Protein AF-A0A7M1UQ41-F1 (afdb_monomer_lite)

Sequence (170 aa):
MLKSFLLLLSYISIMINSFELYSALIFSSIIIMLAGKAYKIFLESIGVYGPPALLIYLVNLAFNTISSRTFDLLLYGYTVFIGMVMIVSTTPRKQFLRVLEKIRLDVVFFMTLSILEEFDEMVNSKKARGWDAGLNILKYYVIIVDAIKLSIVRLKNVEESLLARGVEKF

Radius of gyration: 21.87 Å; chains: 1; bounding box: 41×45×54 Å

Organism: NCBI:txid3402707

Secondary structure (DSSP, 8-state):
-HHHHHHHHHHHHHHH--HHHHHHHHHHHHHHHHHTT-HHHHHHHHHHHHHHHHHHHHHHHHTT---HHHHHHHHHHHHHHHHHHHHHHHS-HHHHHHHHHTTT-HHHHHHHHHHHHHHHHHHHHHHHTT---TT-HHHHHHHHHHHHHHHHHHHHHHHHHHHHTT----

Foldseek 3Di:
DVLVVLVVLLVVCVVVLDPVSLVVLVVVLCVCCVVVVVVVLVVVLCVVLVVVLVVQVVVCVVVVVDDPSSVSVSSNVSSVSSNVSCCVVVDDPVRVLVVCVVVVCNVVVVLVVVLVVVLVVVVVVCVVVVDDCPPPVVSVVVSVVVSVVSSVVSVVVVVVVCVVVVNDDD

pLDDT: mean 74.01, std 10.27, range [41.66, 88.06]

Structure (mmCIF, N/CA/C/O backbone):
data_AF-A0A7M1UQ41-F1
#
_entry.id   AF-A0A7M1UQ41-F1
#
loop_
_atom_site.group_PDB
_atom_site.id
_atom_site.type_symbol
_atom_site.label_atom_id
_atom_site.label_alt_id
_atom_site.label_comp_id
_atom_site.label_asym_id
_atom_site.label_entity_id
_atom_site.label_seq_id
_atom_site.pdbx_PDB_ins_code
_atom_site.Cartn_x
_atom_site.Cartn_y
_atom_site.Cartn_z
_atom_site.occupancy
_atom_site.B_iso_or_equiv
_atom_site.auth_seq_id
_atom_site.auth_comp_id
_atom_site.auth_asym_id
_atom_site.auth_atom_id
_atom_site.pdbx_PDB_model_num
ATOM 1 N N . MET A 1 1 ? -13.438 -18.593 -13.300 1.00 47.12 1 MET A N 1
ATOM 2 C CA . MET A 1 1 ? -12.537 -19.176 -14.318 1.00 47.12 1 MET A CA 1
ATOM 3 C C . MET A 1 1 ? -11.439 -18.213 -14.755 1.00 47.12 1 MET A C 1
ATOM 5 O O . MET A 1 1 ? -10.290 -18.521 -14.485 1.00 47.12 1 MET A O 1
ATOM 9 N N . LEU A 1 2 ? -11.746 -17.038 -15.325 1.00 43.41 2 LEU A N 1
ATOM 10 C CA . LEU A 1 2 ? -10.725 -16.102 -15.842 1.00 43.41 2 LEU A CA 1
ATOM 11 C C . LEU A 1 2 ? -9.679 -15.658 -14.792 1.00 43.41 2 LEU A C 1
ATOM 13 O O . LEU A 1 2 ? -8.485 -15.663 -15.062 1.00 43.41 2 LEU A O 1
ATOM 17 N N . LYS A 1 3 ? -10.118 -15.355 -13.559 1.00 41.66 3 LYS A N 1
ATOM 18 C CA . LYS A 1 3 ? -9.230 -14.958 -12.445 1.00 41.66 3 LYS A CA 1
ATOM 19 C C . LYS A 1 3 ? -8.237 -16.058 -12.038 1.00 41.66 3 LYS A C 1
ATOM 21 O O . LYS A 1 3 ? -7.073 -15.776 -11.788 1.00 41.66 3 LYS A O 1
ATOM 26 N N . SER A 1 4 ? -8.692 -17.310 -11.994 1.00 44.44 4 SER A N 1
ATOM 27 C CA . SER A 1 4 ? -7.862 -18.471 -11.641 1.00 44.44 4 SER A CA 1
ATOM 28 C C . SER A 1 4 ? -6.841 -18.790 -12.736 1.00 44.44 4 SER A C 1
ATOM 30 O O . SER A 1 4 ? -5.715 -19.163 -12.436 1.00 44.44 4 SER A O 1
ATOM 32 N N . PHE A 1 5 ? -7.223 -18.586 -13.999 1.00 54.91 5 PHE A N 1
ATOM 33 C CA . PHE A 1 5 ? -6.347 -18.757 -15.156 1.00 54.91 5 PHE A CA 1
ATOM 34 C C . PHE A 1 5 ? -5.213 -17.717 -15.186 1.00 54.91 5 PHE A C 1
ATOM 36 O O . PHE A 1 5 ? -4.068 -18.071 -15.441 1.00 54.91 5 PHE A O 1
ATOM 43 N N . LEU A 1 6 ? -5.499 -16.458 -14.831 1.00 54.28 6 LEU A N 1
ATOM 44 C CA . LEU A 1 6 ? -4.484 -15.398 -14.714 1.00 54.28 6 LEU A CA 1
ATOM 45 C C . LEU A 1 6 ? -3.504 -15.637 -13.569 1.00 54.28 6 LEU A C 1
ATOM 47 O O . LEU A 1 6 ? -2.315 -15.399 -13.737 1.00 54.28 6 LEU A O 1
ATOM 51 N N . LEU A 1 7 ? -3.987 -16.136 -12.428 1.00 50.03 7 LEU A N 1
ATOM 52 C CA . LEU A 1 7 ? -3.112 -16.528 -11.322 1.00 50.03 7 LEU A CA 1
ATOM 53 C C . LEU A 1 7 ? -2.155 -17.646 -11.756 1.00 50.03 7 LEU A C 1
ATOM 55 O O . LEU A 1 7 ? -0.959 -17.555 -11.493 1.00 50.03 7 LEU A O 1
ATOM 59 N N . LEU A 1 8 ? -2.654 -18.639 -12.498 1.00 55.09 8 LEU A N 1
ATOM 60 C CA . LEU A 1 8 ? -1.833 -19.720 -13.044 1.00 55.09 8 LEU A CA 1
ATOM 61 C C . LEU A 1 8 ? -0.791 -19.199 -14.051 1.00 55.09 8 LEU A C 1
ATOM 63 O O . LEU A 1 8 ? 0.381 -19.547 -13.956 1.00 55.09 8 LEU A O 1
ATOM 67 N N . LEU A 1 9 ? -1.195 -18.316 -14.970 1.00 56.41 9 LEU A N 1
ATOM 68 C CA . LEU A 1 9 ? -0.297 -17.670 -15.934 1.00 56.41 9 LEU A CA 1
ATOM 69 C C . LEU A 1 9 ? 0.763 -16.804 -15.246 1.00 56.41 9 LEU A C 1
ATOM 71 O O . LEU A 1 9 ? 1.930 -16.868 -15.616 1.00 56.41 9 LEU A O 1
ATOM 75 N N . SER A 1 10 ? 0.386 -16.047 -14.213 1.00 52.12 10 SER A N 1
ATOM 76 C CA . SER A 1 10 ? 1.330 -15.245 -13.428 1.00 52.12 10 SER A CA 1
ATOM 77 C C . SER A 1 10 ? 2.347 -16.116 -12.683 1.00 52.12 10 SER A C 1
ATOM 79 O O . SER A 1 10 ? 3.532 -15.796 -12.681 1.00 52.12 10 SER A O 1
ATOM 81 N N . TYR A 1 11 ? 1.918 -17.263 -12.145 1.00 52.31 11 TYR A N 1
ATOM 82 C CA . TYR A 1 11 ? 2.793 -18.239 -11.493 1.00 52.31 11 TYR A CA 1
ATOM 83 C C . TYR A 1 11 ? 3.774 -18.894 -12.477 1.00 52.31 11 TYR A C 1
ATOM 85 O O . TYR A 1 11 ? 4.963 -19.003 -12.192 1.00 52.31 11 TYR A O 1
ATOM 93 N N . ILE A 1 12 ? 3.300 -19.267 -13.668 1.00 55.38 12 ILE A N 1
ATOM 94 C CA . ILE A 1 12 ? 4.140 -19.827 -14.737 1.00 55.38 12 ILE A CA 1
ATOM 95 C C . ILE A 1 12 ? 5.146 -18.780 -15.242 1.00 55.38 12 ILE A C 1
ATOM 97 O O . ILE A 1 12 ? 6.307 -19.103 -15.484 1.00 55.38 12 ILE A O 1
ATOM 101 N N . SER A 1 13 ? 4.745 -17.510 -15.325 1.00 50.72 13 SER A N 1
ATOM 102 C CA . SER A 1 13 ? 5.629 -16.418 -15.744 1.00 50.72 13 SER A CA 1
ATOM 103 C C . SER A 1 13 ? 6.772 -16.167 -14.759 1.00 50.72 13 SER A C 1
ATOM 105 O O . SER A 1 13 ? 7.891 -15.908 -15.195 1.00 50.72 13 SER A O 1
ATOM 107 N N . ILE A 1 14 ? 6.515 -16.308 -13.451 1.00 52.72 14 ILE A N 1
ATOM 108 C CA . ILE A 1 14 ? 7.545 -16.238 -12.398 1.00 52.72 14 ILE A CA 1
ATOM 109 C C . ILE A 1 14 ? 8.595 -17.348 -12.576 1.00 52.72 14 ILE A C 1
ATOM 111 O O . ILE A 1 14 ? 9.774 -17.124 -12.315 1.00 52.72 14 ILE A O 1
ATOM 115 N N . MET A 1 15 ? 8.183 -18.531 -13.042 1.00 50.53 15 MET A N 1
ATOM 116 C CA . MET A 1 15 ? 9.069 -19.691 -13.209 1.00 50.53 15 MET A CA 1
ATOM 117 C C . MET A 1 15 ? 9.896 -19.644 -14.500 1.00 50.53 15 MET A C 1
ATOM 119 O O . MET A 1 15 ? 11.023 -20.130 -14.515 1.00 50.53 15 MET A O 1
ATOM 123 N N . ILE A 1 16 ? 9.347 -19.081 -15.581 1.00 59.56 16 ILE A N 1
ATOM 124 C CA . ILE A 1 16 ? 9.978 -19.104 -16.913 1.00 59.56 16 ILE A CA 1
ATOM 125 C C . ILE A 1 16 ? 10.841 -17.855 -17.161 1.00 59.56 16 ILE A C 1
ATOM 127 O O . ILE A 1 16 ? 11.775 -17.905 -17.956 1.00 59.56 16 ILE A O 1
ATOM 131 N N . ASN A 1 17 ? 10.581 -16.752 -16.446 1.00 62.25 17 ASN A N 1
ATOM 132 C CA . ASN A 1 17 ? 11.329 -15.494 -16.529 1.00 62.25 17 ASN A CA 1
ATOM 133 C C . ASN A 1 17 ? 11.589 -15.013 -17.972 1.00 62.25 17 ASN A C 1
ATOM 135 O O . ASN A 1 17 ? 12.692 -14.589 -18.312 1.00 62.25 17 ASN A O 1
ATOM 139 N N . SER A 1 18 ? 10.569 -15.112 -18.829 1.00 63.19 18 SER A N 1
ATOM 140 C CA . SER A 1 18 ? 10.651 -14.754 -20.247 1.00 63.19 18 SER A CA 1
ATOM 141 C C . SER A 1 18 ? 9.836 -13.502 -20.564 1.00 63.19 18 SER A C 1
ATOM 143 O O . SER A 1 18 ? 8.638 -13.436 -20.270 1.00 63.19 18 SER A O 1
ATOM 145 N N . PHE A 1 19 ? 10.471 -12.559 -21.256 1.00 61.41 19 PHE A N 1
ATOM 146 C CA . PHE A 1 19 ? 9.901 -11.307 -21.760 1.00 61.41 19 PHE A CA 1
ATOM 147 C C . PHE A 1 19 ? 8.531 -11.460 -22.452 1.00 61.41 19 PHE A C 1
ATOM 149 O O . PHE A 1 19 ? 7.598 -10.688 -22.215 1.00 61.41 19 PHE A O 1
ATOM 156 N N . GLU A 1 20 ? 8.385 -12.479 -23.301 1.00 66.56 20 GLU A N 1
ATOM 157 C CA . GLU A 1 20 ? 7.175 -12.763 -24.093 1.00 66.56 20 GLU A CA 1
ATOM 158 C C . GLU A 1 20 ? 5.957 -13.062 -23.202 1.00 66.56 20 GLU A C 1
ATOM 160 O O . GLU A 1 20 ? 4.824 -12.698 -23.512 1.00 66.56 20 GLU A O 1
ATOM 165 N N . LEU A 1 21 ? 6.196 -13.667 -22.040 1.00 64.88 21 LEU A N 1
ATOM 166 C CA . LEU A 1 21 ? 5.162 -14.059 -21.082 1.00 64.88 21 LEU A CA 1
ATOM 167 C C . LEU A 1 21 ? 4.761 -12.878 -20.186 1.00 64.88 21 LEU A C 1
ATOM 169 O O . LEU A 1 21 ? 3.571 -12.672 -19.939 1.00 64.88 21 LEU A O 1
ATOM 173 N N . TYR A 1 22 ? 5.724 -12.036 -19.787 1.00 64.44 22 TYR A N 1
ATOM 174 C CA . TYR A 1 22 ? 5.437 -10.787 -19.069 1.00 64.44 22 TYR A CA 1
ATOM 175 C C . TYR A 1 22 ? 4.666 -9.791 -19.936 1.00 64.44 22 TYR A C 1
ATOM 177 O O . TYR A 1 22 ? 3.678 -9.211 -19.485 1.00 64.44 22 TYR A O 1
ATOM 185 N N . SER A 1 23 ? 5.059 -9.632 -21.200 1.00 64.06 23 SER A N 1
ATOM 186 C CA . SER A 1 23 ? 4.330 -8.787 -22.150 1.00 64.06 23 SER A CA 1
ATOM 187 C C . SER A 1 23 ? 2.914 -9.315 -22.403 1.00 64.06 23 SER A C 1
ATOM 189 O O . SER A 1 23 ? 1.961 -8.540 -22.312 1.00 64.06 23 SER A O 1
ATOM 191 N N . ALA A 1 24 ? 2.725 -10.626 -22.596 1.00 66.94 24 ALA A N 1
ATOM 192 C CA . ALA A 1 24 ? 1.394 -11.230 -22.714 1.00 66.94 24 ALA A CA 1
ATOM 193 C C . ALA A 1 24 ? 0.515 -11.018 -21.459 1.00 66.94 24 ALA A C 1
ATOM 195 O O . ALA A 1 24 ? -0.693 -10.780 -21.566 1.00 66.94 24 ALA A O 1
ATOM 196 N N . LEU A 1 25 ? 1.100 -11.047 -20.257 1.00 66.62 25 LEU A N 1
ATOM 197 C CA . LEU A 1 25 ? 0.402 -10.738 -19.002 1.00 66.62 25 LEU A CA 1
ATOM 198 C C . LEU A 1 25 ? -0.002 -9.264 -18.896 1.00 66.62 25 LEU A C 1
ATOM 200 O O . LEU A 1 25 ? -1.115 -8.960 -18.464 1.00 66.62 25 LEU A O 1
ATOM 204 N N . ILE A 1 26 ? 0.855 -8.343 -19.332 1.00 68.19 26 ILE A N 1
ATOM 205 C CA . ILE A 1 26 ? 0.527 -6.912 -19.390 1.00 68.19 26 ILE A CA 1
ATOM 206 C C . ILE A 1 26 ? -0.596 -6.664 -20.400 1.00 68.19 26 ILE A C 1
ATOM 208 O O . ILE A 1 26 ? -1.590 -6.023 -20.076 1.00 68.19 26 ILE A O 1
ATOM 212 N N . PHE A 1 27 ? -0.514 -7.235 -21.601 1.00 68.19 27 PHE A N 1
ATOM 213 C CA . PHE A 1 27 ? -1.575 -7.083 -22.597 1.00 68.19 27 PHE A CA 1
ATOM 214 C C . PHE A 1 27 ? -2.903 -7.700 -22.143 1.00 68.19 27 PHE A C 1
ATOM 216 O O . PHE A 1 27 ? -3.953 -7.075 -22.290 1.00 68.19 27 PHE A O 1
ATOM 223 N N . SER A 1 28 ? -2.886 -8.888 -21.534 1.00 67.19 28 SER A N 1
ATOM 224 C CA . SER A 1 28 ? -4.112 -9.510 -21.016 1.00 67.19 28 SER A CA 1
ATOM 225 C C . SER A 1 28 ? -4.717 -8.732 -19.844 1.00 67.19 28 SER A C 1
ATOM 227 O O . SER A 1 28 ? -5.936 -8.552 -19.802 1.00 67.19 28 SER A O 1
ATOM 229 N N . SER A 1 29 ? -3.896 -8.197 -18.935 1.00 64.50 29 SER A N 1
ATOM 230 C CA . SER A 1 29 ? -4.366 -7.317 -17.857 1.00 64.50 29 SER A CA 1
ATOM 231 C C . SER A 1 29 ? -4.962 -6.009 -18.387 1.00 64.50 29 SER A C 1
ATOM 233 O O . SER A 1 29 ? -6.041 -5.624 -17.935 1.00 64.50 29 SER A O 1
ATOM 235 N N . ILE A 1 30 ? -4.353 -5.390 -19.404 1.00 66.44 30 ILE A N 1
ATOM 236 C CA . ILE A 1 30 ? -4.900 -4.218 -20.109 1.00 66.44 30 ILE A CA 1
ATOM 237 C C . ILE A 1 30 ? -6.272 -4.530 -20.714 1.00 66.44 30 ILE A C 1
ATOM 239 O O . ILE A 1 30 ? -7.225 -3.783 -20.493 1.00 66.44 30 ILE A O 1
ATOM 243 N N . ILE A 1 31 ? -6.401 -5.646 -21.438 1.00 67.69 31 ILE A N 1
ATOM 244 C CA . ILE A 1 31 ? -7.659 -6.055 -22.082 1.00 67.69 31 ILE A CA 1
ATOM 245 C C . ILE A 1 31 ? -8.765 -6.253 -21.037 1.00 67.69 31 ILE A C 1
ATOM 247 O O . ILE A 1 31 ? -9.887 -5.780 -21.220 1.00 67.69 31 ILE A O 1
ATOM 251 N N . ILE A 1 32 ? -8.455 -6.897 -19.910 1.00 65.62 32 ILE A N 1
ATOM 252 C CA . ILE A 1 32 ? -9.415 -7.116 -18.820 1.00 65.62 32 ILE A CA 1
ATOM 253 C C . ILE A 1 32 ? -9.806 -5.798 -18.149 1.00 65.62 32 ILE A C 1
ATOM 255 O O . ILE A 1 32 ? -10.976 -5.602 -17.819 1.00 65.62 32 ILE A O 1
ATOM 259 N N . MET A 1 33 ? -8.859 -4.880 -17.959 1.00 65.44 33 MET A N 1
ATOM 260 C CA . MET A 1 33 ? -9.128 -3.575 -17.355 1.00 65.44 33 MET A CA 1
ATOM 261 C C . MET A 1 33 ? -9.974 -2.676 -18.263 1.00 65.44 33 MET A C 1
ATOM 263 O O . MET A 1 33 ? -10.873 -1.992 -17.767 1.00 65.44 33 MET A O 1
ATOM 267 N N . LEU A 1 34 ? -9.742 -2.724 -19.579 1.00 65.00 34 LEU A N 1
ATOM 268 C CA . LEU A 1 34 ? -10.567 -2.055 -20.588 1.00 65.00 34 LEU A CA 1
ATOM 269 C C . LEU A 1 34 ? -11.984 -2.645 -20.631 1.00 65.00 34 LEU A C 1
ATOM 271 O O . LEU A 1 34 ? -12.959 -1.896 -20.599 1.00 65.00 34 LEU A O 1
ATOM 275 N N . ALA A 1 35 ? -12.113 -3.975 -20.611 1.00 64.06 35 ALA A N 1
ATOM 276 C CA . ALA A 1 35 ? -13.408 -4.657 -20.598 1.00 64.06 35 ALA A CA 1
ATOM 277 C C . ALA A 1 35 ? -14.186 -4.453 -19.280 1.00 64.06 35 ALA A C 1
ATOM 279 O O . ALA A 1 35 ? -15.412 -4.370 -19.278 1.00 64.06 35 ALA A O 1
ATOM 280 N N . GLY A 1 36 ? -13.485 -4.351 -18.149 1.00 60.84 36 GLY A N 1
ATOM 281 C CA . GLY A 1 36 ? -14.065 -4.257 -16.807 1.00 60.84 36 GLY A CA 1
ATOM 282 C C . GLY A 1 36 ? -14.385 -2.842 -16.318 1.00 60.84 36 GLY A C 1
ATOM 283 O O . GLY A 1 36 ? -14.667 -2.684 -15.132 1.00 60.84 36 GLY A O 1
ATOM 284 N N . LYS A 1 37 ? -14.299 -1.808 -17.173 1.00 61.19 37 LYS A N 1
ATOM 285 C CA . LYS A 1 37 ? -14.385 -0.380 -16.777 1.00 61.19 37 LYS A CA 1
ATOM 286 C C . LYS A 1 37 ? -13.380 0.018 -15.676 1.00 61.19 37 LYS A C 1
ATOM 288 O O . LYS A 1 37 ? -13.551 1.034 -15.008 1.00 61.19 37 LYS A O 1
ATOM 293 N N . ALA A 1 38 ? -12.303 -0.750 -15.513 1.00 63.94 38 ALA A N 1
ATOM 294 C CA . ALA A 1 38 ? -11.233 -0.527 -14.540 1.00 63.94 38 ALA A CA 1
ATOM 295 C C . ALA A 1 38 ? -10.060 0.276 -15.135 1.00 63.94 38 ALA A C 1
ATOM 297 O O . ALA A 1 38 ? -8.979 0.338 -14.557 1.00 63.94 38 ALA A O 1
ATOM 298 N N . TYR A 1 39 ? -10.275 0.924 -16.282 1.00 68.94 39 TYR A N 1
ATOM 299 C CA . TYR A 1 39 ? -9.284 1.731 -16.996 1.00 68.94 39 TYR A CA 1
ATOM 300 C C . TYR A 1 39 ? -8.621 2.809 -16.124 1.00 68.94 39 TYR A C 1
ATOM 302 O O . TYR A 1 39 ? -7.426 3.062 -16.249 1.00 68.94 39 TYR A O 1
ATOM 310 N N . LYS A 1 40 ? -9.370 3.397 -15.183 1.00 71.06 40 LYS A N 1
ATOM 311 C CA . LYS A 1 40 ? -8.827 4.378 -14.236 1.00 71.06 40 LYS A CA 1
ATOM 312 C C . LYS A 1 40 ? -7.708 3.786 -13.366 1.00 71.06 40 LYS A C 1
ATOM 314 O O . LYS A 1 40 ? -6.692 4.437 -13.172 1.00 71.06 40 LYS A O 1
ATOM 319 N N . ILE A 1 41 ? -7.856 2.531 -12.938 1.00 70.62 41 ILE A N 1
ATOM 320 C CA . ILE A 1 41 ? -6.854 1.805 -12.144 1.00 70.62 41 ILE A CA 1
ATOM 321 C C . ILE A 1 41 ? -5.600 1.536 -12.983 1.00 70.62 41 ILE A C 1
ATOM 323 O O . ILE A 1 41 ? -4.486 1.668 -12.487 1.00 70.62 41 ILE A O 1
ATOM 327 N N . PHE A 1 42 ? -5.766 1.199 -14.266 1.00 72.38 42 PHE A N 1
ATOM 328 C CA . PHE A 1 42 ? -4.639 1.029 -15.184 1.00 72.38 42 PHE A CA 1
ATOM 329 C C . PHE A 1 42 ? -3.841 2.331 -15.341 1.00 72.38 42 PHE A C 1
ATOM 331 O O . PHE A 1 42 ? -2.626 2.338 -15.147 1.00 72.38 42 PHE A O 1
ATOM 338 N N . LEU A 1 43 ? -4.523 3.444 -15.618 1.00 75.69 43 LEU A N 1
ATOM 339 C CA . LEU A 1 43 ? -3.879 4.752 -15.754 1.00 75.69 43 LEU A CA 1
ATOM 340 C C . LEU A 1 43 ? -3.180 5.202 -14.469 1.00 75.69 43 LEU A C 1
ATOM 342 O O . LEU A 1 43 ? -2.032 5.638 -14.520 1.00 75.69 43 LEU A O 1
ATOM 346 N N . GLU A 1 44 ? -3.840 5.064 -13.318 1.00 77.12 44 GLU A N 1
ATOM 347 C CA . GLU A 1 44 ?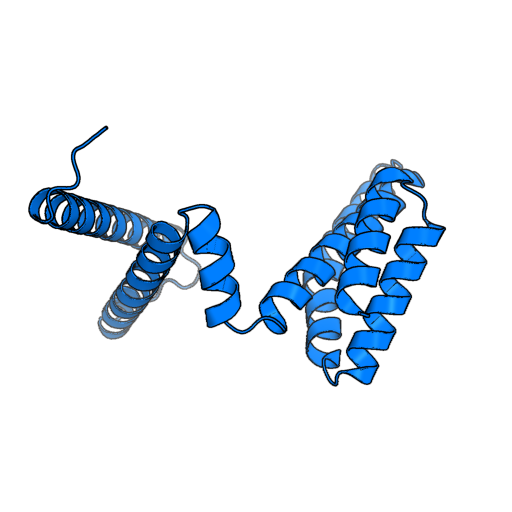 -3.238 5.379 -12.019 1.00 77.12 44 GLU A CA 1
ATOM 348 C C . GLU A 1 44 ? -2.022 4.483 -11.742 1.00 77.12 44 GLU A C 1
ATOM 350 O O . GLU A 1 44 ? -1.003 4.968 -11.255 1.00 77.12 44 GLU A O 1
ATOM 355 N N . SER A 1 45 ? -2.065 3.205 -12.139 1.00 77.50 45 SER A N 1
ATOM 356 C CA . SER A 1 45 ? -0.924 2.298 -11.979 1.00 77.50 45 SER A CA 1
ATOM 357 C C . SER A 1 45 ? 0.299 2.735 -12.792 1.00 77.50 45 SER A C 1
ATOM 359 O O . SER A 1 45 ? 1.417 2.669 -12.284 1.00 77.50 45 SER A O 1
ATOM 361 N N . ILE A 1 46 ? 0.102 3.235 -14.019 1.00 80.12 46 ILE A N 1
ATOM 362 C CA . ILE A 1 46 ? 1.184 3.795 -14.840 1.00 80.12 46 ILE A CA 1
ATOM 363 C C . ILE A 1 46 ? 1.700 5.088 -14.211 1.00 80.12 46 ILE A C 1
ATOM 365 O O . ILE A 1 46 ? 2.908 5.286 -14.143 1.00 80.12 46 ILE A O 1
ATOM 369 N N . GLY A 1 47 ? 0.810 5.951 -13.719 1.00 81.12 47 GLY A N 1
ATOM 370 C CA . GLY A 1 47 ? 1.201 7.201 -13.065 1.00 81.12 47 GLY A CA 1
ATOM 371 C C . GLY A 1 47 ? 2.064 6.986 -11.819 1.00 81.12 47 GLY A C 1
ATOM 372 O O . GLY A 1 47 ? 2.970 7.773 -11.564 1.00 81.12 47 GLY A O 1
ATOM 373 N N . VAL A 1 48 ? 1.822 5.908 -11.069 1.00 82.31 48 VAL A N 1
ATOM 374 C CA . VAL A 1 48 ? 2.570 5.589 -9.843 1.00 82.31 48 VAL A CA 1
ATOM 375 C C . VAL A 1 48 ? 3.841 4.784 -10.132 1.00 82.31 48 VAL A C 1
ATOM 377 O O . VAL A 1 48 ? 4.890 5.087 -9.571 1.00 82.31 48 VAL A O 1
ATOM 380 N N . TYR A 1 49 ? 3.776 3.770 -11.001 1.00 82.69 49 TYR A N 1
ATOM 381 C CA . TYR A 1 49 ? 4.907 2.870 -11.268 1.00 82.69 49 TYR A CA 1
ATOM 382 C C . TYR A 1 49 ? 5.835 3.369 -12.385 1.00 82.69 49 TYR A C 1
ATOM 384 O O . TYR A 1 49 ? 7.040 3.124 -12.362 1.00 82.69 49 TYR A O 1
ATOM 392 N N . GLY A 1 50 ? 5.289 4.093 -13.361 1.00 78.81 50 GLY A N 1
ATOM 393 C CA . GLY A 1 50 ? 6.018 4.607 -14.517 1.00 78.81 50 GLY A CA 1
ATOM 394 C C . GLY A 1 50 ? 7.190 5.517 -14.141 1.00 78.81 50 GLY A C 1
ATOM 395 O O . GLY A 1 50 ? 8.299 5.239 -14.592 1.00 78.81 50 GLY A O 1
ATOM 396 N N . PRO A 1 51 ? 7.007 6.554 -13.296 1.00 84.06 51 PRO A N 1
ATOM 397 C CA . PRO A 1 51 ? 8.101 7.440 -12.899 1.00 84.06 51 PRO A CA 1
ATOM 398 C C . PRO A 1 51 ? 9.292 6.729 -12.226 1.00 84.06 51 PRO A C 1
ATOM 400 O O . PRO A 1 51 ? 10.418 6.931 -12.687 1.00 84.06 51 PRO A O 1
ATOM 403 N N . PRO A 1 52 ? 9.114 5.869 -11.199 1.00 82.75 52 PRO A N 1
ATOM 404 C CA . PRO A 1 52 ? 10.237 5.138 -10.618 1.00 82.75 52 PRO A CA 1
ATOM 405 C C . PRO A 1 52 ? 10.861 4.137 -11.600 1.00 82.75 52 PRO A C 1
ATOM 407 O O . PRO A 1 52 ? 12.084 4.015 -11.628 1.00 82.75 52 PRO A O 1
ATOM 410 N N . ALA A 1 53 ? 10.073 3.472 -12.453 1.00 81.62 53 ALA A N 1
ATOM 411 C CA . ALA A 1 53 ? 10.611 2.576 -13.478 1.00 81.62 53 ALA A CA 1
ATOM 412 C C . ALA A 1 53 ? 11.469 3.322 -14.517 1.00 81.62 53 ALA A C 1
ATOM 414 O O . ALA A 1 53 ? 12.553 2.858 -14.873 1.00 81.62 53 ALA A O 1
ATOM 415 N N . LEU A 1 54 ? 11.025 4.506 -14.951 1.00 83.44 54 LEU A N 1
ATOM 416 C CA . LEU A 1 54 ? 11.780 5.398 -15.835 1.00 83.44 54 LEU A CA 1
ATOM 417 C C . LEU A 1 54 ? 13.080 5.867 -15.187 1.00 83.44 54 LEU A C 1
ATOM 419 O O . LEU A 1 54 ? 14.119 5.842 -15.840 1.00 83.44 54 LEU A O 1
ATOM 423 N N . LEU A 1 55 ? 13.049 6.252 -13.909 1.00 84.25 55 LEU A N 1
ATOM 424 C CA . LEU A 1 55 ? 14.257 6.635 -13.176 1.00 84.25 55 LEU A CA 1
ATOM 425 C C . LEU A 1 55 ? 15.259 5.483 -13.107 1.00 84.25 55 LEU A C 1
ATOM 427 O O . LEU A 1 55 ? 16.430 5.684 -13.411 1.00 84.25 55 LEU A O 1
ATOM 431 N N . ILE A 1 56 ? 14.810 4.271 -12.773 1.00 82.75 56 ILE A N 1
ATOM 432 C CA . ILE A 1 56 ? 15.677 3.086 -12.741 1.00 82.75 56 ILE A CA 1
ATOM 433 C C . ILE A 1 56 ? 16.273 2.820 -14.128 1.00 82.75 56 ILE A C 1
ATOM 435 O O . ILE A 1 56 ? 17.463 2.522 -14.240 1.00 82.75 56 ILE A O 1
ATOM 439 N N . TYR A 1 57 ? 15.477 2.953 -15.189 1.00 79.31 57 TYR A N 1
ATOM 440 C CA . TYR A 1 57 ? 15.955 2.780 -16.557 1.00 79.31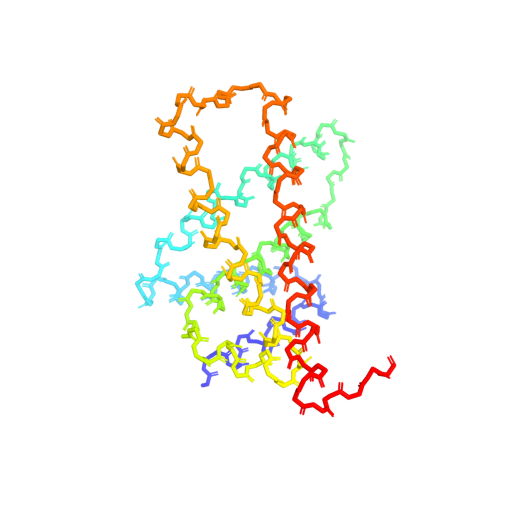 57 TYR A CA 1
ATOM 441 C C . TYR A 1 57 ? 17.007 3.833 -16.940 1.00 79.31 57 TYR A C 1
ATOM 443 O O . TYR A 1 57 ? 18.078 3.477 -17.425 1.00 79.31 57 TYR A O 1
ATOM 451 N N . LEU A 1 58 ? 16.747 5.115 -16.663 1.00 81.25 58 LEU A N 1
ATOM 452 C CA . LEU A 1 58 ? 17.665 6.223 -16.951 1.00 81.25 58 LEU A CA 1
ATOM 453 C C . LEU A 1 58 ? 18.965 6.131 -16.147 1.00 81.25 58 LEU A C 1
ATOM 455 O O . LEU A 1 58 ? 20.035 6.394 -16.688 1.00 81.25 58 LEU A O 1
ATOM 459 N N . VAL A 1 59 ? 18.892 5.720 -14.879 1.00 83.50 59 VAL A N 1
ATOM 460 C CA . VAL A 1 59 ? 20.074 5.461 -14.046 1.00 83.50 59 VAL A CA 1
ATOM 461 C C . VAL A 1 59 ? 20.912 4.347 -14.668 1.00 83.50 59 VAL A C 1
ATOM 463 O O . VAL A 1 59 ? 22.108 4.526 -14.875 1.00 83.50 59 VAL A O 1
ATOM 466 N N . ASN A 1 60 ? 20.295 3.228 -15.052 1.00 78.88 60 ASN A N 1
ATOM 467 C CA . ASN A 1 60 ? 21.024 2.149 -15.720 1.00 78.88 60 ASN A CA 1
ATOM 468 C C . ASN A 1 60 ? 21.610 2.581 -17.075 1.00 78.88 60 ASN A C 1
ATOM 470 O O . ASN A 1 60 ? 22.687 2.117 -17.441 1.00 78.88 60 ASN A O 1
ATOM 474 N N . LEU A 1 61 ? 20.943 3.490 -17.795 1.00 79.88 61 LEU A N 1
ATOM 475 C CA . LEU A 1 61 ? 21.465 4.089 -19.025 1.00 79.88 61 LEU A CA 1
ATOM 476 C C . LEU A 1 61 ? 22.716 4.930 -18.757 1.00 79.88 61 LEU A C 1
ATOM 478 O O . LEU A 1 61 ? 23.717 4.778 -19.451 1.00 79.88 61 LEU A O 1
ATOM 482 N N . ALA A 1 62 ? 22.683 5.771 -17.722 1.00 81.81 62 ALA A N 1
ATOM 483 C CA . ALA A 1 62 ? 23.799 6.631 -17.338 1.00 81.81 62 ALA A CA 1
ATOM 484 C C . ALA A 1 62 ? 25.034 5.838 -16.873 1.00 81.81 62 ALA A C 1
ATOM 486 O O . ALA A 1 62 ? 26.161 6.245 -17.141 1.00 81.81 62 ALA A O 1
ATOM 487 N N . PHE A 1 63 ? 24.829 4.692 -16.217 1.00 83.00 63 PHE A N 1
ATOM 488 C CA . PHE A 1 63 ? 25.906 3.798 -15.775 1.00 83.00 63 PHE A CA 1
ATOM 489 C C . PHE A 1 63 ? 26.262 2.706 -16.795 1.00 83.00 63 PHE A C 1
ATOM 491 O O . PHE A 1 63 ? 27.117 1.868 -16.519 1.00 83.00 63 PHE A O 1
ATOM 498 N N . ASN A 1 64 ? 25.636 2.720 -17.977 1.00 72.75 64 ASN A N 1
ATOM 499 C CA . ASN A 1 64 ? 25.826 1.739 -19.047 1.00 72.75 64 ASN A CA 1
ATOM 500 C C . ASN A 1 64 ? 25.623 0.274 -18.593 1.00 72.75 64 ASN A C 1
ATOM 502 O O . ASN A 1 64 ? 26.225 -0.657 -19.124 1.00 72.75 64 ASN A O 1
ATOM 506 N N . THR A 1 65 ? 24.759 0.067 -17.596 1.00 72.56 65 THR A N 1
ATOM 507 C CA . THR A 1 65 ? 24.392 -1.235 -17.011 1.00 72.56 65 THR A CA 1
ATOM 508 C C . THR A 1 65 ? 23.080 -1.775 -17.584 1.00 72.56 65 THR A C 1
ATOM 510 O O . THR A 1 65 ? 22.459 -2.675 -17.010 1.00 72.56 65 THR A O 1
ATOM 513 N N . ILE A 1 66 ? 22.620 -1.227 -18.713 1.00 68.25 66 ILE A N 1
ATOM 514 C CA . ILE A 1 66 ? 21.425 -1.721 -19.396 1.00 68.25 66 ILE A CA 1
ATOM 515 C C . ILE A 1 66 ? 21.703 -3.131 -19.901 1.00 68.25 66 ILE A C 1
ATOM 517 O O . ILE A 1 66 ? 22.491 -3.354 -20.815 1.00 68.25 66 ILE A O 1
ATOM 521 N N . SER A 1 67 ? 20.993 -4.083 -19.312 1.00 72.56 67 SER A N 1
ATOM 522 C CA . SER A 1 67 ? 20.900 -5.452 -19.797 1.00 72.56 67 SER A CA 1
ATOM 523 C C . SER A 1 67 ? 19.437 -5.777 -20.080 1.00 72.56 67 SER A C 1
ATOM 525 O O . SER A 1 67 ? 18.538 -5.168 -19.491 1.00 72.56 67 SER A O 1
ATOM 527 N N . SER A 1 68 ? 19.186 -6.768 -20.939 1.00 69.88 68 SER A N 1
ATOM 528 C CA . SER A 1 68 ? 17.840 -7.328 -21.143 1.00 69.88 68 SER A CA 1
ATOM 529 C C . SER A 1 68 ? 17.173 -7.701 -19.813 1.00 69.88 68 SER A C 1
ATOM 531 O O . SER A 1 68 ? 16.003 -7.403 -19.593 1.00 69.88 68 SER A O 1
ATOM 533 N N . ARG A 1 69 ? 17.966 -8.204 -18.861 1.00 70.69 69 ARG A N 1
ATOM 534 C CA . ARG A 1 69 ? 17.533 -8.541 -17.501 1.00 70.69 69 ARG A CA 1
ATOM 535 C C . ARG A 1 69 ? 16.973 -7.348 -16.720 1.00 70.69 69 ARG A C 1
ATOM 537 O O . ARG A 1 69 ? 16.042 -7.526 -15.940 1.00 70.69 69 ARG A O 1
ATOM 544 N N . THR A 1 70 ? 17.515 -6.144 -16.905 1.00 71.94 70 THR A N 1
ATOM 545 C CA . THR A 1 70 ? 16.999 -4.923 -16.262 1.00 71.94 70 THR A CA 1
ATOM 546 C C . THR A 1 70 ? 15.591 -4.606 -16.763 1.00 71.94 70 THR A C 1
ATOM 548 O O . THR A 1 70 ? 14.725 -4.225 -15.978 1.00 71.94 70 THR A O 1
ATOM 551 N N . PHE A 1 71 ? 15.343 -4.810 -18.058 1.00 71.50 71 PHE A N 1
ATOM 552 C CA . PHE A 1 71 ? 14.027 -4.606 -18.657 1.00 71.50 71 PHE A CA 1
ATOM 553 C C . PHE A 1 71 ? 13.019 -5.664 -18.187 1.00 71.50 71 PHE A C 1
ATOM 555 O 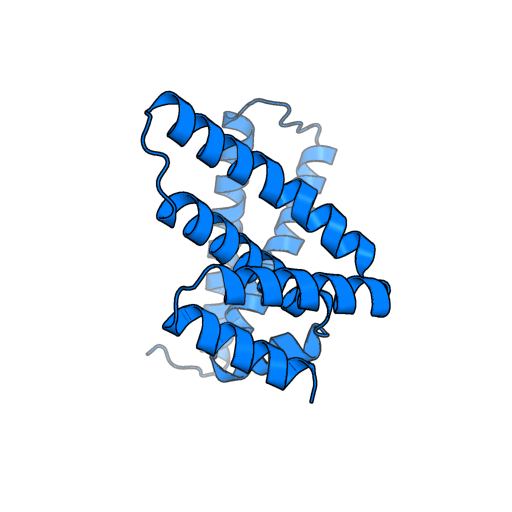O . PHE A 1 71 ? 11.907 -5.317 -17.790 1.00 71.50 71 PHE A O 1
ATOM 562 N N . ASP A 1 72 ? 13.432 -6.933 -18.132 1.00 71.19 72 ASP A N 1
ATOM 563 C CA . ASP A 1 72 ? 12.599 -8.032 -17.630 1.00 71.19 72 ASP A CA 1
ATOM 564 C C . ASP A 1 72 ? 12.206 -7.837 -16.159 1.00 71.19 72 ASP A C 1
ATOM 566 O O . ASP A 1 72 ? 11.058 -8.063 -15.788 1.00 71.19 72 ASP A O 1
ATOM 570 N N . LEU A 1 73 ? 13.128 -7.351 -15.320 1.00 75.31 73 LEU A N 1
ATOM 571 C CA . LEU A 1 73 ? 12.859 -7.032 -13.913 1.00 75.31 73 LEU A CA 1
ATOM 572 C C . LEU A 1 73 ? 11.832 -5.906 -13.747 1.00 75.31 73 LEU A C 1
ATOM 574 O O . LEU A 1 73 ? 10.974 -5.986 -12.866 1.00 75.31 73 LEU A O 1
ATOM 578 N N . LEU A 1 74 ? 11.905 -4.866 -14.582 1.00 80.56 74 LEU A N 1
ATOM 579 C CA . LEU A 1 74 ? 10.950 -3.754 -14.559 1.00 80.56 74 LEU A CA 1
A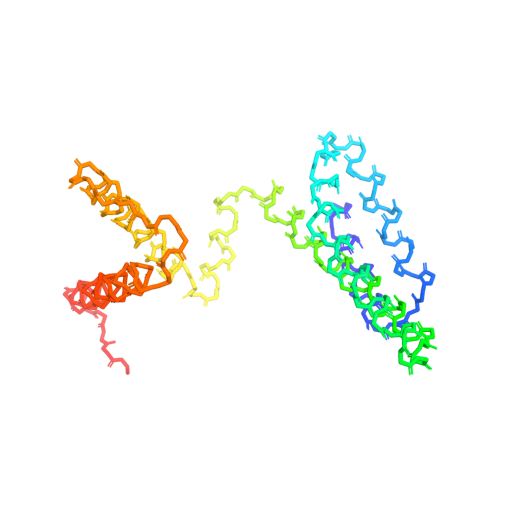TOM 580 C C . LEU A 1 74 ? 9.561 -4.198 -15.036 1.00 80.56 74 LEU A C 1
ATOM 582 O O . LEU A 1 74 ? 8.558 -3.866 -14.404 1.00 80.56 74 LEU A O 1
ATOM 586 N N . LEU A 1 75 ? 9.496 -4.994 -16.106 1.00 75.12 75 LEU A N 1
ATOM 587 C CA . LEU A 1 75 ? 8.248 -5.603 -16.572 1.00 75.12 75 LEU A CA 1
ATOM 588 C C . LEU A 1 75 ? 7.639 -6.510 -15.504 1.00 75.12 75 LEU A C 1
ATOM 590 O O . LEU A 1 75 ? 6.455 -6.384 -15.194 1.00 75.12 75 LEU A O 1
ATOM 594 N N . TYR A 1 76 ? 8.458 -7.382 -14.911 1.00 76.25 76 TYR A N 1
ATOM 595 C CA . TYR A 1 76 ? 8.041 -8.278 -13.844 1.00 76.25 76 TYR A CA 1
ATOM 596 C C . TYR A 1 76 ? 7.463 -7.500 -12.659 1.00 76.25 76 TYR A C 1
A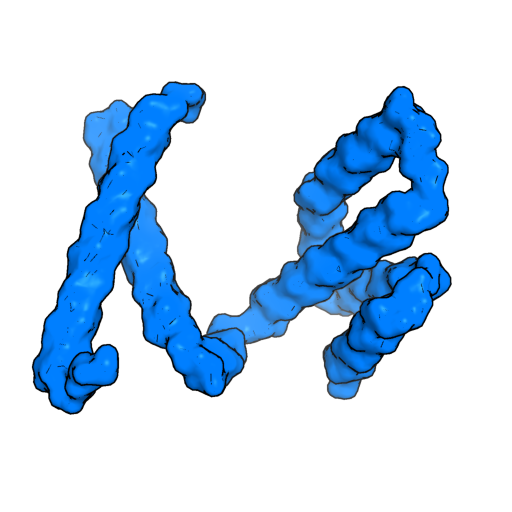TOM 598 O O . TYR A 1 76 ? 6.338 -7.765 -12.221 1.00 76.25 76 TYR A O 1
ATOM 606 N N . GLY A 1 77 ? 8.197 -6.493 -12.176 1.00 76.56 77 GLY A N 1
ATOM 607 C CA . GLY A 1 77 ? 7.755 -5.635 -11.083 1.00 76.56 77 GLY A CA 1
ATOM 608 C C . GLY A 1 77 ? 6.427 -4.942 -11.389 1.00 76.56 77 GLY A C 1
ATOM 609 O O . GLY A 1 77 ? 5.552 -4.900 -10.523 1.00 76.56 77 GLY A O 1
ATOM 610 N N . TYR A 1 78 ? 6.227 -4.487 -12.630 1.00 79.31 78 TYR A N 1
ATOM 611 C CA . TYR A 1 78 ? 4.958 -3.906 -13.057 1.00 79.31 78 TYR A CA 1
ATOM 612 C C . TYR A 1 78 ? 3.811 -4.927 -13.054 1.00 79.31 78 TYR A C 1
ATOM 614 O O . TYR A 1 78 ? 2.736 -4.629 -12.532 1.00 79.31 78 TYR A O 1
ATOM 622 N N . THR A 1 79 ? 4.028 -6.151 -13.553 1.00 73.50 79 THR A N 1
ATOM 623 C CA . THR A 1 79 ? 3.012 -7.223 -13.503 1.00 73.50 79 THR A CA 1
ATOM 624 C C . THR A 1 79 ? 2.601 -7.590 -12.081 1.00 73.50 79 THR A C 1
ATOM 626 O O . THR A 1 79 ? 1.416 -7.789 -11.811 1.00 73.50 79 THR A O 1
ATOM 629 N N . VAL A 1 80 ? 3.554 -7.654 -11.150 1.00 74.06 80 VAL A N 1
ATOM 630 C CA . VAL A 1 80 ? 3.253 -7.918 -9.736 1.00 74.06 80 VAL A CA 1
ATOM 631 C C . VAL A 1 80 ? 2.462 -6.758 -9.138 1.00 74.06 80 VAL A C 1
ATOM 633 O O . VAL A 1 80 ? 1.442 -6.978 -8.482 1.00 74.06 80 VAL A O 1
ATOM 636 N N . PHE A 1 81 ? 2.894 -5.525 -9.404 1.00 76.81 81 PHE A N 1
ATOM 637 C CA . PHE A 1 81 ? 2.238 -4.319 -8.913 1.00 76.81 81 PHE A CA 1
ATOM 638 C C . PHE A 1 81 ? 0.779 -4.234 -9.381 1.00 76.81 81 PHE A C 1
ATOM 640 O O . PHE A 1 81 ? -0.129 -4.129 -8.556 1.00 76.81 81 PHE A O 1
ATOM 647 N N . ILE A 1 82 ? 0.526 -4.363 -10.686 1.00 74.25 82 ILE A N 1
ATOM 648 C CA . ILE A 1 82 ? -0.836 -4.299 -11.231 1.00 74.25 82 ILE A CA 1
ATOM 649 C C . ILE A 1 82 ? -1.699 -5.478 -10.765 1.00 74.25 82 ILE A C 1
ATOM 651 O O . ILE A 1 82 ? -2.894 -5.306 -10.516 1.00 74.25 82 ILE A O 1
ATOM 655 N N . GLY A 1 83 ? -1.100 -6.659 -10.578 1.00 69.25 83 GLY A N 1
ATOM 656 C CA . GLY A 1 83 ? -1.764 -7.827 -10.005 1.00 69.25 83 GLY A CA 1
ATOM 657 C C . GLY A 1 83 ? -2.246 -7.571 -8.577 1.00 69.25 83 GLY A C 1
ATOM 658 O O . GLY A 1 83 ? -3.413 -7.820 -8.269 1.00 69.25 83 GLY A O 1
ATOM 659 N N . MET A 1 84 ? -1.391 -7.004 -7.719 1.00 73.50 84 MET A N 1
ATOM 660 C CA . MET A 1 84 ? -1.773 -6.620 -6.356 1.00 73.50 84 MET A CA 1
ATOM 661 C C . MET A 1 84 ? -2.874 -5.563 -6.351 1.00 73.50 84 MET A C 1
ATOM 663 O O . MET A 1 84 ? -3.874 -5.729 -5.652 1.00 73.50 84 MET A O 1
ATOM 667 N N . VAL A 1 85 ? -2.732 -4.509 -7.159 1.00 72.31 85 VAL A N 1
ATOM 668 C CA . VAL A 1 85 ? -3.736 -3.443 -7.253 1.00 72.31 85 VAL A CA 1
ATOM 669 C C . VAL A 1 85 ? -5.082 -4.016 -7.700 1.00 72.31 85 VAL A C 1
ATOM 671 O O . VAL A 1 85 ? -6.105 -3.730 -7.085 1.00 72.31 85 VAL A O 1
ATOM 674 N N . MET A 1 86 ? -5.107 -4.907 -8.695 1.00 70.38 86 MET A N 1
ATOM 675 C CA . MET A 1 86 ? -6.345 -5.569 -9.111 1.00 70.38 86 MET A CA 1
ATOM 676 C C . MET A 1 86 ? -6.970 -6.423 -8.011 1.00 70.38 86 MET A C 1
ATOM 678 O O . MET A 1 86 ? -8.195 -6.418 -7.863 1.00 70.38 86 MET A O 1
ATOM 682 N N . ILE A 1 87 ? -6.171 -7.158 -7.236 1.00 71.94 87 ILE A N 1
ATOM 683 C CA . ILE A 1 87 ? -6.686 -7.950 -6.113 1.00 71.94 87 ILE A CA 1
ATOM 684 C C . ILE A 1 87 ? -7.328 -7.024 -5.082 1.00 71.94 87 ILE A C 1
ATOM 686 O O . ILE A 1 87 ? -8.473 -7.258 -4.701 1.00 71.94 87 ILE A O 1
ATOM 690 N N . VAL A 1 88 ? -6.641 -5.954 -4.683 1.00 71.69 88 VAL A N 1
ATOM 691 C CA . VAL A 1 88 ? -7.144 -5.005 -3.682 1.00 71.69 88 VAL A CA 1
ATOM 692 C C . VAL A 1 88 ? -8.397 -4.280 -4.182 1.00 71.69 88 VAL A C 1
ATOM 694 O O . VAL A 1 88 ? -9.380 -4.187 -3.453 1.00 71.69 88 VAL A O 1
ATOM 697 N N . SER A 1 89 ? -8.411 -3.817 -5.433 1.00 67.81 89 SER A N 1
ATOM 698 C CA . SER A 1 89 ? -9.522 -3.031 -5.978 1.00 67.81 89 SER A CA 1
ATOM 699 C C . SER A 1 89 ? -10.751 -3.859 -6.361 1.00 67.81 89 SER A C 1
ATOM 701 O O . SER A 1 89 ? -11.860 -3.332 -6.356 1.00 67.81 89 SER A O 1
ATOM 703 N N . THR A 1 90 ? -10.592 -5.140 -6.717 1.00 69.94 90 THR A N 1
ATOM 704 C CA . THR A 1 90 ? -11.718 -5.983 -7.176 1.00 69.94 90 THR A CA 1
ATOM 705 C C . THR A 1 90 ? -12.238 -6.958 -6.125 1.00 69.94 90 THR A C 1
ATOM 707 O O . THR A 1 90 ? -13.265 -7.606 -6.355 1.00 69.94 90 THR A O 1
ATOM 710 N N . THR A 1 91 ? -11.555 -7.093 -4.986 1.00 70.12 91 THR A N 1
ATOM 711 C CA . THR A 1 91 ? -11.964 -8.004 -3.912 1.00 70.12 91 THR A CA 1
ATOM 712 C C . THR A 1 91 ? -12.768 -7.243 -2.858 1.00 70.12 91 THR A C 1
ATOM 714 O O . THR A 1 91 ? -12.255 -6.302 -2.256 1.00 70.12 91 THR A O 1
ATOM 717 N N . PRO A 1 92 ? -14.020 -7.644 -2.567 1.00 72.62 92 PRO A N 1
ATOM 718 C CA . PRO A 1 92 ? -14.783 -7.055 -1.472 1.00 72.62 92 PRO A CA 1
ATOM 719 C C . PRO A 1 92 ? -14.039 -7.212 -0.140 1.00 72.62 92 PRO A C 1
ATOM 721 O O . PRO A 1 92 ? -13.564 -8.306 0.172 1.00 72.62 92 PRO A O 1
ATOM 724 N N . ARG A 1 93 ? -14.025 -6.169 0.701 1.00 70.69 93 ARG A N 1
ATOM 725 C CA . ARG A 1 93 ? -13.350 -6.165 2.019 1.00 70.69 93 ARG A CA 1
ATOM 726 C C . ARG A 1 93 ? -13.676 -7.399 2.872 1.00 70.69 93 ARG A C 1
ATOM 728 O O . ARG A 1 93 ? -12.789 -7.975 3.488 1.00 70.69 93 ARG A O 1
ATOM 735 N N . LYS A 1 94 ? -14.932 -7.865 2.842 1.00 75.38 94 LYS A N 1
ATOM 736 C CA . LYS A 1 94 ? -15.373 -9.085 3.548 1.00 75.38 94 LYS A CA 1
ATOM 737 C C . LYS A 1 94 ? -14.671 -10.360 3.061 1.00 75.38 94 LYS A C 1
ATOM 739 O O . LYS A 1 94 ? -14.421 -11.250 3.862 1.00 75.38 94 LYS A O 1
ATOM 744 N N . GLN A 1 95 ? -14.382 -10.479 1.765 1.00 75.69 95 GLN A N 1
ATOM 745 C CA . GLN A 1 95 ? -13.662 -11.637 1.220 1.00 75.69 95 GLN A CA 1
ATOM 746 C C . GLN A 1 95 ? -12.173 -11.574 1.561 1.00 75.69 95 GLN A C 1
ATOM 748 O O . GLN A 1 95 ? -11.590 -12.605 1.877 1.00 75.69 95 GLN A O 1
ATOM 753 N N . PHE A 1 96 ? -11.587 -10.375 1.565 1.00 74.38 96 PHE A N 1
ATOM 754 C CA . PHE A 1 96 ? -10.203 -10.167 1.986 1.00 74.38 96 PHE A CA 1
ATOM 755 C C . PHE A 1 96 ? -9.994 -10.541 3.464 1.00 74.38 96 PHE A C 1
ATOM 757 O O . PHE A 1 96 ? -9.087 -11.303 3.784 1.00 74.38 96 PHE A O 1
ATOM 764 N N . LEU A 1 97 ? -10.905 -10.110 4.345 1.00 74.38 97 LEU A N 1
ATOM 765 C CA . LEU A 1 97 ? -10.899 -10.465 5.769 1.00 74.38 97 LEU A CA 1
ATOM 766 C C . LEU A 1 97 ? -10.954 -11.980 6.005 1.00 74.38 97 LEU A C 1
ATOM 768 O O . LEU A 1 97 ? -10.141 -12.494 6.759 1.00 74.38 97 LEU A O 1
ATOM 772 N N . ARG A 1 98 ? -11.814 -12.720 5.289 1.00 77.06 98 ARG A N 1
ATOM 773 C CA . ARG A 1 98 ? -11.861 -14.195 5.398 1.00 77.06 98 ARG A CA 1
ATOM 774 C C . ARG A 1 98 ? -10.552 -14.879 5.010 1.00 77.06 98 ARG A C 1
ATOM 776 O O . ARG A 1 98 ? -10.264 -15.972 5.486 1.00 77.06 98 ARG A O 1
ATOM 783 N N . VAL A 1 99 ? -9.787 -14.299 4.085 1.00 76.50 99 VAL A N 1
ATOM 784 C CA . VAL A 1 99 ? -8.467 -14.831 3.720 1.00 76.50 99 VAL A CA 1
ATOM 785 C C . VAL A 1 99 ? -7.459 -14.538 4.831 1.00 76.50 99 VAL A C 1
ATOM 787 O O . VAL A 1 99 ? -6.675 -15.420 5.170 1.00 76.50 99 VAL A O 1
ATOM 790 N N . LEU A 1 100 ? -7.519 -13.352 5.443 1.00 75.12 100 LEU A N 1
ATOM 791 C CA . LEU A 1 100 ? -6.673 -12.988 6.583 1.00 75.12 100 LEU A CA 1
ATOM 792 C C . LEU A 1 100 ? -6.973 -13.817 7.840 1.00 75.12 100 LEU A C 1
ATOM 794 O O . LEU A 1 100 ? -6.036 -14.227 8.521 1.00 75.12 100 LEU A O 1
ATOM 798 N N . GLU A 1 101 ? -8.244 -14.135 8.103 1.00 77.62 101 GLU A N 1
ATOM 799 C CA . GLU A 1 101 ? -8.673 -15.026 9.194 1.00 77.62 101 GLU A CA 1
ATOM 800 C C . GLU A 1 101 ? -7.996 -16.402 9.100 1.00 77.62 101 GLU A C 1
ATOM 802 O O . GLU A 1 101 ? -7.535 -16.942 10.104 1.00 77.62 101 GLU A O 1
ATOM 807 N N . LYS A 1 102 ? -7.834 -16.952 7.886 1.00 77.94 102 LYS A N 1
ATOM 808 C CA . LYS A 1 102 ? -7.149 -18.245 7.685 1.00 77.94 102 LYS A CA 1
ATOM 809 C C . LYS A 1 102 ? -5.679 -18.231 8.109 1.00 77.94 102 LYS A C 1
ATOM 811 O O . LYS A 1 102 ? -5.131 -19.290 8.398 1.00 77.94 102 LYS A O 1
ATOM 816 N N . ILE A 1 103 ? -5.050 -17.058 8.131 1.00 76.94 103 ILE A N 1
ATOM 817 C CA . ILE A 1 103 ? -3.637 -16.861 8.486 1.00 76.94 103 ILE A CA 1
ATOM 818 C C . ILE A 1 103 ? -3.521 -16.199 9.878 1.00 76.94 103 ILE A C 1
ATOM 820 O O . ILE A 1 103 ? -2.426 -15.871 10.316 1.00 76.94 103 ILE A O 1
ATOM 824 N N . ARG A 1 104 ? -4.639 -16.027 10.609 1.00 71.19 104 ARG A N 1
ATOM 825 C CA . ARG A 1 104 ? -4.709 -15.336 11.916 1.00 71.19 104 ARG A CA 1
ATOM 826 C C . ARG A 1 104 ? -4.187 -13.889 11.884 1.00 71.19 104 ARG A C 1
ATOM 828 O O . ARG A 1 104 ? -3.653 -13.387 12.869 1.00 71.19 104 ARG A O 1
ATOM 835 N N . LEU A 1 105 ? -4.314 -13.222 10.736 1.00 75.56 105 LEU A N 1
ATOM 836 C CA . LEU A 1 105 ? -3.931 -11.815 10.540 1.00 75.56 105 LEU A CA 1
ATOM 837 C C . LEU A 1 105 ? -5.130 -10.859 10.587 1.00 75.56 105 LEU A C 1
ATOM 839 O O . LEU A 1 105 ? -4.981 -9.652 10.402 1.00 75.56 105 LEU A O 1
ATOM 843 N N . ASP A 1 106 ? -6.319 -11.389 10.840 1.00 74.44 106 ASP A N 1
ATOM 844 C CA . ASP A 1 106 ? -7.552 -10.640 11.045 1.00 74.44 106 ASP A CA 1
ATOM 845 C C . ASP A 1 106 ? -7.429 -9.651 12.210 1.00 74.44 106 ASP A C 1
ATOM 847 O O . ASP A 1 106 ? -7.715 -8.466 12.034 1.00 74.44 106 ASP A O 1
ATOM 851 N N . VAL A 1 107 ? -6.912 -10.096 13.361 1.00 73.56 107 VAL A N 1
ATOM 852 C CA . VAL A 1 107 ? -6.731 -9.244 14.550 1.00 73.56 107 VAL A CA 1
ATOM 853 C C . VAL A 1 107 ? -5.779 -8.084 14.253 1.00 73.56 107 VAL A C 1
ATOM 855 O O . VAL A 1 107 ? -6.071 -6.938 14.591 1.00 73.56 107 VAL A O 1
ATOM 858 N N . VAL A 1 108 ? -4.666 -8.363 13.565 1.00 75.81 108 VAL A N 1
ATOM 859 C CA . VAL A 1 108 ? -3.687 -7.342 13.164 1.00 75.81 108 VAL A CA 1
ATOM 860 C C . VAL A 1 108 ? -4.341 -6.316 12.246 1.00 75.81 108 VAL A C 1
ATOM 862 O O . VAL A 1 108 ? -4.229 -5.119 12.488 1.00 75.81 108 VAL A O 1
ATOM 865 N N . PHE A 1 109 ? -5.090 -6.769 11.241 1.00 76.19 109 PHE A N 1
ATOM 866 C CA . PHE A 1 109 ? -5.766 -5.884 10.299 1.00 76.19 109 PHE A CA 1
ATOM 867 C C . PHE A 1 109 ? -6.811 -4.984 10.978 1.00 76.19 109 PHE A C 1
ATOM 869 O O . PHE A 1 109 ? -6.857 -3.784 10.703 1.00 76.19 109 PHE A O 1
ATOM 876 N N . PHE A 1 110 ? -7.620 -5.526 11.897 1.00 77.38 110 PHE A N 1
ATOM 877 C CA . PHE A 1 110 ? -8.576 -4.729 12.673 1.00 77.38 110 PHE A CA 1
ATOM 878 C C . PHE A 1 110 ? -7.884 -3.723 13.600 1.00 77.38 110 PHE A C 1
ATOM 880 O O . PHE A 1 110 ? -8.328 -2.577 13.681 1.00 77.38 110 PHE A O 1
ATOM 887 N N . MET A 1 111 ? -6.781 -4.109 14.249 1.00 78.56 111 MET A N 1
ATOM 888 C CA . MET A 1 111 ? -5.990 -3.187 15.069 1.00 78.56 111 MET A CA 1
ATOM 889 C C . MET A 1 111 ? -5.398 -2.054 14.234 1.00 78.56 111 MET A C 1
ATOM 891 O O . MET A 1 111 ? -5.531 -0.896 14.614 1.00 78.56 111 MET A O 1
ATOM 895 N N . THR A 1 112 ? -4.797 -2.361 13.082 1.00 80.31 112 THR A N 1
ATOM 896 C CA . THR A 1 112 ? -4.222 -1.343 12.193 1.00 80.31 112 THR A CA 1
ATOM 897 C C . THR A 1 112 ? -5.276 -0.342 11.731 1.00 80.31 112 THR A C 1
ATOM 899 O O . THR A 1 112 ? -5.014 0.855 11.735 1.00 80.31 112 THR A O 1
ATOM 902 N N . LEU A 1 113 ? -6.478 -0.805 11.380 1.00 81.00 113 LEU A N 1
ATOM 903 C CA . LEU A 1 113 ? -7.580 0.081 11.000 1.00 81.00 113 LEU A CA 1
ATOM 904 C C . LEU A 1 113 ? -8.049 0.969 12.153 1.00 81.00 113 LEU A C 1
ATOM 906 O O . LEU A 1 113 ? -8.166 2.173 11.964 1.00 81.00 113 LEU A O 1
ATOM 910 N N . SER A 1 114 ? -8.261 0.396 13.341 1.00 79.75 114 SER A N 1
ATOM 911 C CA . SER A 1 114 ? -8.649 1.157 14.538 1.00 79.75 114 SER A CA 1
ATOM 912 C C . SER A 1 114 ? -7.605 2.224 14.881 1.00 79.75 114 SER A C 1
ATOM 914 O O . SER A 1 114 ? -7.965 3.349 15.202 1.00 79.75 114 SER A O 1
ATOM 916 N N . ILE A 1 115 ? -6.313 1.889 14.781 1.00 83.25 115 ILE A N 1
ATOM 917 C CA . ILE A 1 115 ? -5.217 2.837 15.018 1.00 83.25 115 ILE A CA 1
ATOM 918 C C . ILE A 1 115 ? -5.216 3.934 13.954 1.00 83.25 115 ILE A C 1
ATOM 920 O O . ILE A 1 115 ? -5.006 5.090 14.294 1.00 83.25 115 ILE A O 1
ATOM 924 N N . LEU A 1 116 ? -5.446 3.600 12.680 1.00 83.00 116 LEU A N 1
ATOM 925 C CA . LEU A 1 116 ? -5.506 4.587 11.598 1.00 83.00 116 LEU A CA 1
ATOM 926 C C . LEU A 1 116 ? -6.660 5.579 11.781 1.00 83.00 116 LEU A C 1
ATOM 928 O O . LEU A 1 116 ? -6.464 6.767 11.545 1.00 83.00 116 LEU A O 1
ATOM 932 N N . GLU A 1 117 ? -7.831 5.109 12.210 1.00 84.44 117 GLU A N 1
ATOM 933 C CA . GLU A 1 117 ? -8.994 5.959 12.494 1.00 84.44 117 GLU A CA 1
ATOM 934 C C . GLU A 1 117 ? -8.714 6.909 13.672 1.00 84.44 117 GLU A C 1
ATOM 936 O O . GLU A 1 117 ? -8.837 8.124 13.525 1.00 84.44 117 GLU A O 1
ATOM 941 N N . GLU A 1 118 ? -8.229 6.388 14.804 1.00 82.50 118 GLU A N 1
ATOM 942 C CA . GLU A 1 118 ? -7.856 7.211 15.968 1.00 82.50 118 GLU A CA 1
ATOM 943 C C . GLU A 1 118 ? -6.701 8.181 15.641 1.00 82.50 118 GLU A C 1
ATOM 945 O O . GLU A 1 118 ? -6.633 9.307 16.142 1.00 82.50 118 GLU A O 1
ATOM 950 N N . PHE A 1 119 ? -5.781 7.764 14.771 1.00 8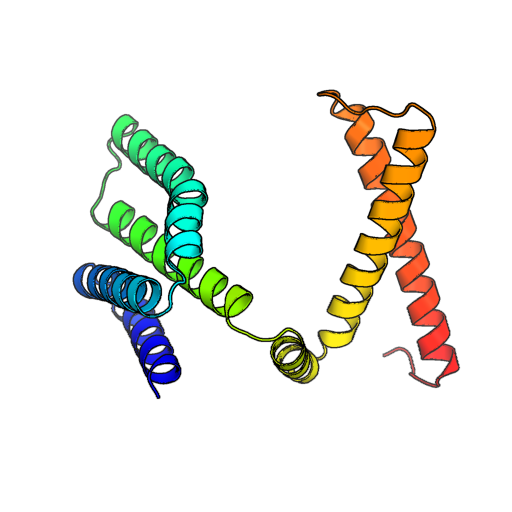5.38 119 PHE A N 1
ATOM 951 C CA . PHE A 1 119 ? -4.690 8.603 14.300 1.00 85.38 119 PHE A CA 1
ATOM 952 C C . PHE A 1 119 ? -5.189 9.756 13.421 1.00 85.38 119 PHE A C 1
ATOM 954 O O . PHE A 1 119 ? -4.711 10.881 13.582 1.00 85.38 119 PHE A O 1
ATOM 961 N N . ASP A 1 120 ? -6.158 9.516 12.534 1.00 86.12 120 ASP A N 1
ATOM 962 C CA . ASP A 1 120 ? -6.776 10.577 11.734 1.00 86.12 120 ASP A CA 1
ATOM 963 C C . ASP A 1 120 ? -7.503 11.593 12.628 1.00 86.12 120 ASP A C 1
ATOM 965 O O . ASP A 1 120 ? -7.293 12.802 12.497 1.00 86.12 120 ASP A O 1
ATOM 969 N N . GLU A 1 121 ? -8.259 11.127 13.626 1.00 86.69 121 GLU A N 1
ATOM 970 C CA . GLU A 1 121 ? -8.891 11.993 14.630 1.00 86.69 121 GLU A CA 1
ATOM 971 C C . GLU A 1 121 ? -7.864 12.834 15.400 1.00 86.69 121 GLU A C 1
ATOM 973 O O . GLU A 1 121 ? -8.040 14.045 15.578 1.00 86.69 121 GLU A O 1
ATOM 978 N N . MET A 1 122 ? -6.751 12.224 15.816 1.00 86.19 122 MET A N 1
ATOM 979 C CA . MET A 1 122 ? -5.663 12.925 16.494 1.00 86.19 122 MET A CA 1
ATOM 980 C C . MET A 1 122 ? -5.050 14.008 15.599 1.00 86.19 122 MET A C 1
ATOM 982 O O . MET A 1 122 ? -4.843 15.142 16.048 1.00 86.19 122 MET A O 1
ATOM 986 N N . VAL A 1 123 ? -4.751 13.684 14.339 1.00 86.44 123 VAL A N 1
ATOM 987 C CA . VAL A 1 123 ? -4.183 14.635 13.375 1.00 86.44 123 VAL A CA 1
ATOM 988 C C . VAL A 1 123 ? -5.160 15.782 13.119 1.00 86.44 123 VAL A C 1
ATOM 990 O O . VAL A 1 123 ? -4.756 16.946 13.164 1.00 86.44 123 VAL A O 1
ATOM 993 N N . ASN A 1 124 ? -6.445 15.488 12.930 1.00 86.94 124 ASN A N 1
ATOM 994 C CA . ASN A 1 124 ? -7.485 16.495 12.727 1.00 86.94 124 ASN A CA 1
ATOM 995 C C . ASN A 1 124 ? -7.659 17.392 13.962 1.00 86.94 124 ASN A C 1
ATOM 997 O O . ASN A 1 124 ? -7.729 18.616 13.836 1.00 86.94 124 ASN A O 1
ATOM 1001 N N . SER A 1 125 ? -7.604 16.823 15.168 1.00 86.44 125 SER A N 1
ATOM 1002 C CA . SER A 1 125 ? -7.615 17.571 16.430 1.00 86.44 125 SER A CA 1
ATOM 1003 C C . SER A 1 125 ? -6.402 18.497 16.586 1.00 86.44 125 SER A C 1
ATOM 1005 O O . SER A 1 125 ? -6.507 19.588 17.153 1.00 86.44 125 SER A O 1
ATOM 1007 N N . LYS A 1 126 ? -5.228 18.091 16.091 1.00 84.94 126 LYS A N 1
ATOM 1008 C CA . LYS A 1 126 ? -4.036 18.948 16.077 1.00 84.94 126 LYS A CA 1
ATOM 1009 C C . LYS A 1 126 ? -4.170 20.069 15.054 1.00 84.94 126 LYS A C 1
ATOM 1011 O O . LYS A 1 126 ? -3.917 21.221 15.404 1.00 84.94 126 LYS A O 1
ATOM 1016 N N . LYS A 1 127 ? -4.628 19.766 13.836 1.00 85.94 127 LYS A N 1
ATOM 1017 C CA . LYS A 1 127 ? -4.899 20.780 12.803 1.00 85.94 127 LYS A CA 1
ATOM 1018 C C . LYS A 1 127 ? -5.887 21.838 13.293 1.00 85.94 127 LYS A C 1
ATOM 1020 O O . LYS A 1 127 ? -5.622 23.026 13.144 1.00 85.94 127 LYS A O 1
ATOM 1025 N N . ALA A 1 128 ? -6.958 21.427 13.976 1.00 88.06 128 ALA A N 1
ATOM 1026 C CA . ALA A 1 128 ? -7.931 22.341 14.582 1.00 88.06 128 ALA A CA 1
ATOM 1027 C C . ALA A 1 128 ? -7.319 23.269 15.651 1.00 88.06 128 ALA A C 1
ATOM 1029 O O . ALA A 1 128 ? -7.799 24.379 15.859 1.00 88.06 128 ALA A O 1
ATOM 1030 N N . ARG A 1 129 ? -6.228 22.846 16.300 1.00 86.81 129 ARG A N 1
ATOM 1031 C CA . ARG A 1 129 ? -5.450 23.642 17.265 1.00 86.81 129 ARG A CA 1
ATOM 1032 C C . ARG A 1 129 ? -4.348 24.491 16.611 1.00 86.81 129 ARG A C 1
ATOM 1034 O O . ARG A 1 129 ? -3.472 24.991 17.310 1.00 86.81 129 ARG A O 1
ATOM 1041 N N . GLY A 1 130 ? -4.372 24.647 15.286 1.00 83.00 130 GLY A N 1
ATOM 1042 C CA . GLY A 1 130 ? -3.405 25.452 14.534 1.00 83.00 130 GLY A CA 1
ATOM 1043 C C . GLY A 1 130 ? -2.090 24.733 14.227 1.00 83.00 130 GLY A C 1
ATOM 1044 O O . GLY A 1 130 ? -1.109 25.371 13.847 1.00 83.00 130 GLY A O 1
ATOM 1045 N N . TRP A 1 131 ? -2.031 23.410 14.397 1.00 81.44 131 TRP A N 1
ATOM 1046 C CA . TRP A 1 131 ? -0.860 22.637 13.999 1.00 81.44 131 TRP A CA 1
ATOM 1047 C C . TRP A 1 131 ? -0.855 22.425 12.476 1.00 81.44 131 TRP A C 1
ATOM 1049 O O . TRP A 1 131 ? -1.729 21.758 11.929 1.00 81.44 131 TRP A O 1
ATOM 1059 N N . ASP A 1 132 ? 0.159 22.970 11.804 1.00 79.75 132 ASP A N 1
ATOM 1060 C CA . ASP A 1 132 ? 0.451 22.724 10.389 1.00 79.75 132 ASP A CA 1
ATOM 1061 C C . ASP A 1 132 ? 1.897 22.231 10.239 1.00 79.75 132 ASP A C 1
ATOM 1063 O O . ASP A 1 132 ? 2.843 22.860 10.741 1.00 79.75 132 ASP A O 1
ATOM 1067 N N . ALA A 1 133 ? 2.073 21.077 9.592 1.00 70.25 133 ALA A N 1
ATOM 1068 C CA . ALA A 1 133 ? 3.384 20.487 9.351 1.00 70.25 133 ALA A CA 1
ATOM 1069 C C . ALA A 1 133 ? 4.166 21.199 8.245 1.00 70.25 133 ALA A C 1
ATOM 1071 O O . ALA A 1 133 ? 5.397 21.258 8.338 1.00 70.25 133 ALA A O 1
ATOM 1072 N N . GLY A 1 134 ? 3.492 21.739 7.222 1.00 76.94 134 GLY A N 1
ATOM 1073 C CA . GLY A 1 134 ? 4.149 22.198 5.998 1.00 76.94 134 GLY A CA 1
ATOM 1074 C C . GLY A 1 134 ? 5.225 21.206 5.519 1.00 76.94 134 GLY A C 1
ATOM 1075 O O . GLY A 1 134 ? 4.976 20.006 5.393 1.00 76.94 134 GLY A O 1
ATOM 1076 N N . LEU A 1 135 ? 6.450 21.706 5.324 1.00 74.06 135 LEU A N 1
ATOM 1077 C CA . LEU A 1 135 ? 7.637 20.921 4.942 1.00 74.06 135 LEU A CA 1
ATOM 1078 C C . LEU A 1 135 ? 8.586 20.605 6.117 1.00 74.06 135 LEU A C 1
ATOM 1080 O O . LEU A 1 135 ? 9.693 20.112 5.907 1.00 74.06 135 LEU A O 1
ATOM 1084 N N . ASN A 1 136 ? 8.206 20.904 7.362 1.00 79.19 136 ASN A N 1
ATOM 1085 C CA . ASN A 1 136 ? 9.111 20.744 8.499 1.00 79.19 136 ASN A CA 1
ATOM 1086 C C . ASN A 1 136 ? 9.120 19.293 9.012 1.00 79.19 136 ASN A C 1
ATOM 1088 O O . ASN A 1 136 ? 8.207 18.869 9.723 1.00 79.19 136 ASN A O 1
ATOM 1092 N N . ILE A 1 137 ? 10.195 18.557 8.710 1.00 75.88 137 ILE A N 1
ATOM 1093 C CA . ILE A 1 137 ? 10.369 17.139 9.067 1.00 75.88 137 ILE A CA 1
ATOM 1094 C C . ILE A 1 137 ? 10.247 16.872 10.582 1.00 75.88 137 ILE A C 1
ATOM 1096 O O . ILE A 1 137 ? 9.729 15.835 10.991 1.00 75.88 137 ILE A O 1
ATOM 1100 N N . LEU A 1 138 ? 10.648 17.829 11.431 1.00 79.56 138 LEU A N 1
ATOM 1101 C CA . LEU A 1 138 ? 10.580 17.685 12.891 1.00 79.56 138 LEU A CA 1
ATOM 1102 C C . LEU A 1 138 ? 9.134 17.666 13.394 1.00 79.56 138 LEU A C 1
ATOM 1104 O O . LEU A 1 138 ? 8.821 16.982 14.367 1.00 79.56 138 LEU A O 1
ATOM 1108 N N . LYS A 1 139 ? 8.222 18.370 12.714 1.00 78.12 139 LYS A N 1
ATOM 1109 C CA . LYS A 1 139 ? 6.793 18.330 13.050 1.00 78.12 139 LYS A CA 1
ATOM 1110 C C . LYS A 1 139 ? 6.173 16.977 12.701 1.00 78.12 139 LYS A C 1
ATOM 1112 O O . LYS A 1 139 ? 5.327 16.502 13.455 1.00 78.12 139 LYS A O 1
ATOM 1117 N N . TYR A 1 140 ? 6.624 16.333 11.621 1.00 79.75 140 TYR A N 1
ATOM 1118 C CA . TYR A 1 140 ? 6.216 14.965 11.283 1.00 79.75 140 TYR A CA 1
ATOM 1119 C C . TYR A 1 140 ? 6.726 13.949 12.308 1.00 79.75 140 TYR A C 1
ATOM 1121 O O . TYR A 1 140 ? 5.986 13.039 12.672 1.00 79.75 140 TYR A O 1
ATOM 1129 N N . TYR A 1 141 ? 7.933 14.140 12.851 1.00 80.94 141 TYR A N 1
ATOM 1130 C CA . TYR A 1 141 ? 8.459 13.280 13.915 1.00 80.94 141 TYR A CA 1
ATOM 1131 C C . TYR A 1 141 ? 7.546 13.249 15.150 1.00 80.94 141 TYR A C 1
ATOM 1133 O O . TYR A 1 141 ? 7.250 12.177 15.670 1.00 80.94 141 TYR A O 1
ATOM 1141 N N . VAL A 1 142 ? 7.029 14.406 15.580 1.00 82.00 142 VAL A N 1
ATOM 1142 C CA . VAL A 1 142 ? 6.089 14.484 16.714 1.00 82.00 142 VAL A CA 1
ATOM 1143 C C . VAL A 1 142 ? 4.832 13.650 16.458 1.00 82.00 142 VAL A C 1
ATOM 1145 O O . VAL A 1 142 ? 4.366 12.948 17.350 1.00 82.00 142 VAL A O 1
ATOM 1148 N N . ILE A 1 143 ? 4.297 13.685 15.235 1.00 82.56 143 ILE A N 1
ATOM 1149 C CA . ILE A 1 143 ? 3.144 12.859 14.868 1.00 82.56 143 ILE A CA 1
ATOM 1150 C C . ILE A 1 143 ? 3.493 11.371 14.910 1.00 82.56 143 ILE A C 1
ATOM 1152 O O . ILE A 1 143 ? 2.708 10.584 15.428 1.00 82.56 143 ILE A O 1
ATOM 1156 N N . ILE A 1 144 ? 4.649 10.984 14.363 1.00 82.56 144 ILE A N 1
ATOM 1157 C CA . ILE A 1 144 ? 5.092 9.584 14.325 1.00 82.56 144 ILE A CA 1
ATOM 1158 C C . ILE A 1 144 ? 5.232 9.040 15.749 1.00 82.56 144 ILE A C 1
ATOM 1160 O O . ILE A 1 144 ? 4.742 7.953 16.044 1.00 82.56 144 ILE A O 1
ATOM 1164 N N . VAL A 1 145 ? 5.842 9.811 16.652 1.00 84.94 145 VAL A N 1
ATOM 1165 C CA . VAL A 1 145 ? 5.968 9.435 18.067 1.00 84.94 145 VAL A CA 1
ATOM 1166 C C . VAL A 1 145 ? 4.596 9.252 18.716 1.00 84.94 145 VAL A C 1
ATOM 1168 O O . VAL A 1 145 ? 4.392 8.285 19.450 1.00 84.94 145 VAL A O 1
ATOM 1171 N N . ASP A 1 146 ? 3.641 10.137 18.439 1.00 83.19 146 ASP A N 1
ATOM 1172 C CA . ASP A 1 146 ? 2.295 10.005 18.995 1.00 83.19 146 ASP A CA 1
ATOM 1173 C C . ASP A 1 146 ? 1.526 8.819 18.389 1.00 83.19 146 ASP A C 1
ATOM 1175 O O . ASP A 1 146 ? 0.826 8.120 19.119 1.00 83.19 146 ASP A O 1
ATOM 1179 N N . ALA A 1 147 ? 1.738 8.503 17.106 1.00 82.12 147 ALA A N 1
ATOM 1180 C CA . ALA A 1 147 ? 1.213 7.292 16.469 1.00 82.12 147 ALA A CA 1
ATOM 1181 C C . ALA A 1 147 ? 1.727 6.018 17.157 1.00 82.12 147 ALA A C 1
ATOM 1183 O O . ALA A 1 147 ? 0.966 5.082 17.412 1.00 82.12 147 ALA A O 1
ATOM 1184 N N . ILE A 1 148 ? 3.025 5.986 17.481 1.00 84.81 148 ILE A N 1
ATOM 1185 C CA . ILE A 1 148 ? 3.655 4.864 18.184 1.00 84.81 148 ILE A CA 1
ATOM 1186 C C . ILE A 1 148 ? 3.048 4.719 19.581 1.00 84.81 148 ILE A C 1
ATOM 1188 O O . ILE A 1 148 ? 2.661 3.617 19.966 1.00 84.81 148 ILE A O 1
ATOM 1192 N N . LYS A 1 149 ? 2.904 5.821 20.327 1.00 87.38 149 LYS A N 1
ATOM 1193 C CA . LYS A 1 149 ? 2.275 5.799 21.659 1.00 87.38 149 LYS A CA 1
ATOM 1194 C C . LYS A 1 149 ? 0.843 5.273 21.603 1.00 87.38 149 LYS A C 1
ATOM 1196 O O . LYS A 1 149 ? 0.488 4.415 22.407 1.00 87.38 149 LYS A O 1
ATOM 1201 N N . LEU A 1 150 ? 0.051 5.751 20.646 1.00 85.75 150 LEU A N 1
ATOM 1202 C CA . LEU A 1 150 ? -1.324 5.302 20.431 1.00 85.75 150 LEU A CA 1
ATOM 1203 C C . LEU A 1 150 ? -1.378 3.796 20.144 1.00 85.75 150 LEU A C 1
ATOM 1205 O O . LEU A 1 150 ? -2.143 3.064 20.769 1.00 85.75 150 LEU A O 1
ATOM 1209 N N . SER A 1 151 ? -0.490 3.324 19.267 1.00 81.94 151 SER A N 1
ATOM 1210 C CA . SER A 1 151 ? -0.371 1.907 18.917 1.00 81.94 151 SER A CA 1
ATOM 1211 C C . SER A 1 151 ? -0.034 1.044 20.135 1.00 81.94 151 SER A C 1
ATOM 1213 O O . SER A 1 151 ? -0.666 0.011 20.335 1.00 81.94 151 SER A O 1
ATOM 1215 N N . ILE A 1 152 ? 0.911 1.480 20.981 1.00 85.81 152 ILE A N 1
ATOM 1216 C CA . ILE A 1 152 ? 1.299 0.774 22.216 1.00 85.81 152 ILE A CA 1
ATOM 1217 C C . ILE A 1 152 ? 0.114 0.668 23.180 1.00 85.81 152 ILE A C 1
ATOM 1219 O O . ILE A 1 152 ? -0.160 -0.412 23.701 1.00 85.81 152 ILE A O 1
ATOM 1223 N N . VAL A 1 153 ? -0.607 1.771 23.405 1.00 86.25 153 VAL A N 1
ATOM 1224 C CA . VAL A 1 153 ? -1.788 1.782 24.283 1.00 86.25 153 VAL A CA 1
ATOM 1225 C C . VAL A 1 153 ? -2.860 0.834 23.751 1.00 86.25 153 VAL A C 1
ATOM 1227 O O . VAL A 1 153 ? -3.433 0.060 24.517 1.00 86.25 153 VAL A O 1
ATOM 1230 N N . ARG A 1 154 ? -3.105 0.834 22.436 1.00 82.56 154 ARG A N 1
ATOM 1231 C CA . ARG A 1 154 ? -4.101 -0.049 21.826 1.00 82.56 154 ARG A CA 1
ATOM 1232 C C . ARG A 1 154 ? -3.718 -1.520 21.946 1.00 82.56 154 ARG A C 1
ATOM 1234 O O . ARG A 1 154 ? -4.576 -2.333 22.277 1.00 82.56 154 ARG A O 1
ATOM 1241 N N . LEU A 1 155 ? -2.442 -1.845 21.738 1.00 83.75 155 LEU A N 1
ATOM 1242 C CA . LEU A 1 155 ? -1.919 -3.202 21.904 1.00 83.75 155 LEU A CA 1
ATOM 1243 C C . LEU A 1 155 ? -2.129 -3.700 23.334 1.00 83.75 155 LEU A C 1
ATOM 1245 O O . LEU A 1 155 ? -2.644 -4.798 23.525 1.00 83.75 155 LEU A O 1
ATOM 1249 N N . LYS A 1 156 ? -1.821 -2.854 24.323 1.00 86.12 156 LYS A N 1
ATOM 1250 C CA . LYS A 1 156 ? -2.029 -3.162 25.738 1.00 86.12 156 LYS A CA 1
ATOM 1251 C C . LYS A 1 156 ? -3.508 -3.395 26.065 1.00 86.12 156 LYS A C 1
ATOM 1253 O O . LYS A 1 156 ? -3.838 -4.374 26.721 1.00 86.12 156 LYS A O 1
ATOM 1258 N N . ASN A 1 157 ? -4.411 -2.553 25.560 1.00 85.19 157 ASN A N 1
ATOM 1259 C CA . ASN A 1 157 ? -5.853 -2.716 25.783 1.00 85.19 157 ASN A CA 1
ATOM 1260 C C . ASN A 1 157 ? -6.395 -4.012 25.158 1.00 85.19 157 ASN A C 1
ATOM 1262 O O . ASN A 1 157 ? -7.262 -4.673 25.729 1.00 85.19 157 ASN A O 1
ATOM 1266 N N . VAL A 1 158 ? -5.902 -4.376 23.971 1.00 82.75 158 VAL A N 1
ATOM 1267 C CA . VAL A 1 158 ? -6.274 -5.631 23.306 1.00 82.75 158 VAL A CA 1
ATOM 1268 C C . VAL A 1 158 ? -5.734 -6.825 24.086 1.00 82.75 158 VAL A C 1
ATOM 1270 O O . VAL A 1 158 ? -6.482 -7.765 24.331 1.00 82.75 158 VAL A O 1
ATOM 1273 N N . GLU A 1 159 ? -4.481 -6.772 24.528 1.00 83.69 159 GLU A N 1
ATOM 1274 C CA . GLU A 1 159 ? -3.867 -7.792 25.378 1.00 83.69 159 GLU A CA 1
ATOM 1275 C C . GLU A 1 159 ? -4.657 -7.996 26.680 1.00 83.69 159 GLU A C 1
ATOM 1277 O O . GLU A 1 159 ? -5.033 -9.122 26.996 1.00 83.69 159 GLU A O 1
ATOM 1282 N N . GLU A 1 160 ? -4.994 -6.919 27.392 1.00 86.75 160 GLU A N 1
ATOM 1283 C CA . GLU A 1 160 ? -5.821 -6.965 28.604 1.00 86.75 160 GLU A CA 1
ATOM 1284 C C . GLU A 1 160 ? -7.218 -7.544 28.324 1.00 86.75 160 GLU A C 1
ATOM 1286 O O . GLU A 1 160 ? -7.719 -8.364 29.095 1.00 86.75 160 GLU A O 1
ATOM 1291 N N . SER A 1 161 ? -7.839 -7.183 27.195 1.00 83.00 161 SER A N 1
ATOM 1292 C CA . SER A 1 161 ? -9.147 -7.721 26.799 1.00 83.00 161 SER A CA 1
ATOM 1293 C C . SER A 1 161 ? -9.092 -9.208 26.431 1.00 83.00 161 SER A C 1
ATOM 1295 O O . SER A 1 161 ? -10.026 -9.950 26.738 1.00 83.00 161 SER A O 1
ATOM 1297 N N . LEU A 1 162 ? -8.011 -9.660 25.793 1.00 81.50 162 LEU A N 1
ATOM 1298 C CA . LEU A 1 162 ? -7.787 -11.067 25.456 1.00 81.50 162 LEU A CA 1
ATOM 1299 C C . LEU A 1 162 ? -7.526 -11.901 26.715 1.00 81.50 162 LEU A C 1
ATOM 1301 O O . LEU A 1 162 ? -8.143 -12.954 26.878 1.00 81.50 162 LEU A O 1
ATOM 1305 N N . LEU A 1 163 ? -6.709 -11.391 27.640 1.00 83.31 163 LEU A N 1
ATOM 1306 C CA . LEU A 1 163 ? -6.488 -12.000 28.954 1.00 83.31 163 LEU A CA 1
ATOM 1307 C C . LEU A 1 163 ? -7.798 -12.120 29.744 1.00 83.31 163 LEU A C 1
ATOM 1309 O O . LEU A 1 163 ? -8.101 -13.183 30.280 1.00 83.31 163 LEU A O 1
ATOM 1313 N N . ALA A 1 164 ? -8.625 -11.068 29.753 1.00 83.25 164 ALA A N 1
ATOM 1314 C CA . ALA A 1 164 ? -9.938 -11.082 30.403 1.00 83.25 164 ALA A CA 1
ATOM 1315 C C . ALA A 1 164 ? -10.920 -12.091 29.777 1.00 83.25 164 ALA A C 1
ATOM 1317 O O . ALA A 1 164 ? -11.859 -12.534 30.435 1.00 83.25 164 ALA A O 1
ATOM 1318 N N . ARG A 1 165 ? -10.706 -12.474 28.512 1.00 80.44 165 ARG A N 1
ATOM 1319 C CA . ARG A 1 165 ? -11.474 -13.511 27.801 1.00 80.44 165 ARG A CA 1
ATOM 1320 C C . ARG A 1 165 ? -10.893 -14.919 27.974 1.00 80.44 165 ARG A C 1
ATOM 1322 O O . ARG A 1 165 ? -11.394 -15.846 27.344 1.00 80.44 165 ARG A O 1
ATOM 1329 N N . GLY A 1 166 ? -9.865 -15.088 28.808 1.00 76.38 166 GLY A N 1
ATOM 1330 C CA . GLY A 1 166 ? -9.236 -16.383 29.077 1.00 76.38 166 GLY A CA 1
ATOM 1331 C C . GLY A 1 166 ? -8.290 -16.860 27.975 1.00 76.38 166 GLY A C 1
ATOM 1332 O O . GLY A 1 166 ? -7.991 -18.048 27.904 1.00 76.38 166 GLY A O 1
ATOM 1333 N N . VAL A 1 167 ? -7.828 -15.964 27.096 1.00 74.31 167 VAL A N 1
ATOM 1334 C CA . VAL A 1 167 ? -6.769 -16.291 26.136 1.00 74.31 167 VAL A CA 1
ATOM 1335 C C . VAL A 1 167 ? -5.440 -16.246 26.885 1.00 74.31 167 VAL A C 1
ATOM 1337 O O . VAL A 1 167 ? -4.953 -15.172 27.237 1.00 74.31 167 VAL A O 1
ATOM 1340 N N . GLU A 1 168 ? -4.879 -17.417 27.175 1.00 66.12 168 GLU A N 1
ATOM 1341 C CA . GLU A 1 168 ? -3.599 -17.540 27.872 1.00 66.12 168 GLU A CA 1
ATOM 1342 C C . GLU A 1 168 ? -2.443 -17.020 27.002 1.00 66.12 168 GLU A C 1
ATOM 1344 O O . GLU A 1 168 ? -2.403 -17.235 25.786 1.00 66.12 168 GLU A O 1
ATOM 1349 N N . LYS A 1 169 ? -1.493 -16.319 27.635 1.00 59.12 169 LYS A N 1
ATOM 1350 C CA . LYS A 1 169 ? -0.222 -15.945 27.006 1.00 59.12 169 LYS A CA 1
ATOM 1351 C C . LYS A 1 169 ? 0.575 -17.219 26.730 1.00 59.12 169 LYS A C 1
ATOM 1353 O O . LYS A 1 169 ? 1.001 -17.870 27.680 1.00 59.12 169 LYS A O 1
ATOM 1358 N N . PHE A 1 170 ? 0.762 -17.546 25.454 1.00 49.94 170 PHE A N 1
ATOM 1359 C CA . PHE A 1 170 ? 1.801 -18.480 25.018 1.00 49.94 170 PHE A CA 1
ATOM 1360 C C . PHE A 1 170 ? 3.174 -17.808 25.053 1.00 49.94 170 PHE A C 1
ATOM 1362 O O . PHE A 1 170 ? 3.244 -16.607 24.699 1.00 49.94 170 PHE A O 1
#